Protein AF-A0A5C5RTX8-F1 (afdb_monomer)

Solvent-accessible surface area (backbone atoms only — not comparable to full-atom values): 9357 Å² total; per-residue (Å²): 132,85,82,75,72,60,68,62,77,68,44,56,87,36,46,50,74,58,59,85,90,40,69,16,38,43,72,57,57,58,46,99,83,45,34,22,40,48,79,54,96,94,40,83,42,51,39,46,54,53,35,40,35,77,77,74,41,83,79,58,89,80,53,42,78,43,65,76,74,75,50,56,32,36,37,34,57,84,41,47,43,80,40,45,62,64,53,52,53,49,50,32,54,76,67,66,68,56,86,79,74,72,54,55,53,66,64,19,88,86,50,87,56,45,69,69,54,51,52,49,53,45,54,44,42,74,72,67,48,50,54,71,58,52,14,60,77,65,75,45,53,51,66,57,44,52,32,49,71,69,43,75,41,61,71,90,112

Foldseek 3Di:
DDDFDDPCVVQVVQWQDDDLPDFTFRNDDADPVQWDWDDDPNDIDTNLLSLCCVPPNDQDPQKDKDACPPRRRGNRNSRIDIDHPVVVVVVCVVVVVDPPPPLAAPRPPPDLDHPVLLVVLLVVVVVVDDLVRSCVVSVHDSVVSVCSNVCVGPVVD

Secondary structure (DSSP, 8-state):
------HHHHHGGGEE---TTS--EE-S-B-TTS-BEEEETTEEEEHHHHHHHHHH-PPPTTEEEEESS--TTB--GGGEEEEEHHHHHHHHHHTT-S------GGG-TT----HHHHHHHHHHHHTT--HHHHHHHTT--HHHHHHHHTTSSSTT-

Nearest PDB structures (foldseek):
  1u3e-assembly1_M  TM=5.039E-01  e=2.905E-03  Okubovirus SPO1
  1mdm-assembly1_A  TM=8.038E-01  e=1.848E+00  Homo sapiens
  2r0q-assembly1_F  TM=5.962E-01  e=5.405E-01  Staphylococcus aureus
  1h0m-assembly2_D  TM=3.730E-01  e=3.515E-01  Agrobacterium tumefaciens
  4y13-assembly1_A  TM=5.529E-01  e=4.111E+00  Escherichia coli O157:H7

Mean predicted aligned error: 11.02 Å

Organism: NCBI:txid2592068

Radius of gyration: 25.48 Å; Cα contacts (8 Å, |Δi|>4): 195; chains: 1; bounding box: 49×40×65 Å

pLDDT: mean 90.64, std 10.25, range [41.47, 98.38]

Sequence (157 aa):
MGHTKPIDEQFWPKVAKGSESECWEWTASRRPTGYGQMRRLGKNLKAHRVSWEIHNGPIPDGFVVMHTCDNPPCVNPKHLRIGSQFDNLADMRAKARGVTTHHVGEMNPASKLTTPEVKDLRRRHEGGESIRALARSFSVDRKTVSDITRRNIWKSV

InterPro domains:
  IPR003615 HNH nuclease [PF13392] (46-88)
  IPR044925 His-Me finger superfamily [SSF54060] (21-128)
  IPR044930 Homing endonuclease, His-Me finger superfamily [G3DSA:3.90.75.10] (20-129)

Structure (mmCIF, N/CA/C/O backbone):
data_AF-A0A5C5RTX8-F1
#
_entry.id   AF-A0A5C5RTX8-F1
#
loop_
_atom_site.group_PDB
_atom_site.id
_atom_site.type_symbol
_atom_site.label_atom_id
_atom_site.label_alt_id
_atom_site.label_comp_id
_atom_site.label_asym_id
_atom_site.label_entity_id
_atom_site.label_seq_id
_atom_site.pdbx_PDB_ins_code
_atom_site.Cartn_x
_atom_site.Cartn_y
_atom_site.Cartn_z
_atom_site.occupancy
_atom_site.B_iso_or_equiv
_atom_site.auth_seq_id
_atom_site.auth_comp_id
_atom_site.auth_asym_id
_atom_site.auth_atom_id
_atom_site.pdbx_PDB_model_num
ATOM 1 N N . MET A 1 1 ? -16.802 -25.630 26.018 1.00 41.47 1 MET A N 1
ATOM 2 C CA . MET A 1 1 ? -17.003 -24.888 24.754 1.00 41.47 1 MET A CA 1
ATOM 3 C C . MET A 1 1 ? -16.504 -23.470 24.981 1.00 41.47 1 MET A C 1
ATOM 5 O O . MET A 1 1 ? -16.983 -22.819 25.896 1.00 41.47 1 MET A O 1
ATOM 9 N N . GLY A 1 2 ? -15.451 -23.039 24.284 1.00 53.25 2 GLY A N 1
ATOM 10 C CA . GLY A 1 2 ? -14.818 -21.745 24.556 1.00 53.25 2 GLY A CA 1
ATOM 11 C C . GLY A 1 2 ? -15.681 -20.595 24.048 1.00 53.25 2 GLY A C 1
ATOM 12 O O . GLY A 1 2 ? -15.753 -20.377 22.840 1.00 53.25 2 GLY A O 1
ATOM 13 N N . HIS A 1 3 ? -16.324 -19.859 24.954 1.00 62.88 3 HIS A N 1
ATOM 14 C CA . HIS A 1 3 ? -17.006 -18.610 24.625 1.00 62.88 3 HIS A CA 1
ATOM 15 C C . HIS A 1 3 ? -15.964 -17.597 24.135 1.00 62.88 3 HIS A C 1
ATOM 17 O O . HIS A 1 3 ? -15.246 -16.977 24.918 1.00 62.88 3 HIS A O 1
ATOM 23 N N . THR A 1 4 ? -15.822 -17.465 22.815 1.00 71.69 4 THR A N 1
ATOM 24 C CA . THR A 1 4 ? -15.005 -16.394 22.241 1.00 71.69 4 THR A CA 1
ATOM 25 C C . THR A 1 4 ? -15.741 -15.090 22.500 1.00 71.69 4 THR A C 1
ATOM 27 O O . THR A 1 4 ? -16.849 -14.920 21.997 1.00 71.69 4 THR A O 1
ATOM 30 N N . LYS A 1 5 ? -15.133 -14.183 23.273 1.00 80.31 5 LYS A N 1
ATOM 31 C CA . LYS A 1 5 ? -15.719 -12.868 23.556 1.00 80.31 5 LYS A CA 1
ATOM 32 C C . LYS A 1 5 ? -16.132 -12.149 22.261 1.00 80.31 5 LYS A C 1
ATOM 34 O O . LYS A 1 5 ? -15.439 -12.320 21.240 1.00 80.31 5 LYS A O 1
ATOM 39 N N . PRO A 1 6 ? -17.199 -11.338 22.293 1.00 90.25 6 PRO A N 1
ATOM 40 C CA . PRO A 1 6 ? -17.532 -10.403 21.225 1.00 90.25 6 PRO A CA 1
ATOM 41 C C . PRO A 1 6 ? -16.302 -9.617 20.734 1.00 90.25 6 PRO A C 1
ATOM 43 O O . PRO A 1 6 ? -15.327 -9.409 21.464 1.00 90.25 6 PRO A O 1
ATOM 46 N N . ILE A 1 7 ? -16.263 -9.295 19.438 1.00 91.19 7 ILE A N 1
ATOM 47 C CA . ILE A 1 7 ? -15.059 -8.718 18.815 1.00 91.19 7 ILE A CA 1
ATOM 48 C C . ILE A 1 7 ? -14.742 -7.321 19.360 1.00 91.19 7 ILE A C 1
ATOM 50 O O . ILE A 1 7 ? -13.576 -6.996 19.560 1.00 91.19 7 ILE A O 1
ATOM 54 N N . ASP A 1 8 ? -15.777 -6.545 19.646 1.00 91.50 8 ASP A N 1
ATOM 55 C CA . ASP A 1 8 ? -15.766 -5.236 20.287 1.00 91.50 8 ASP A CA 1
ATOM 56 C C . ASP A 1 8 ? -15.149 -5.290 21.691 1.00 91.50 8 ASP A C 1
ATOM 58 O O . ASP A 1 8 ? -14.237 -4.510 21.975 1.00 91.50 8 ASP A O 1
ATOM 62 N N . GLU A 1 9 ? -15.517 -6.273 22.520 1.00 93.56 9 GLU A N 1
ATOM 63 C CA . GLU A 1 9 ? -14.899 -6.481 23.842 1.00 93.56 9 GLU A CA 1
ATOM 64 C C . GLU A 1 9 ? -13.392 -6.772 23.759 1.00 93.56 9 GLU A C 1
ATOM 66 O O . GLU A 1 9 ? -12.629 -6.454 24.671 1.00 93.56 9 GLU A O 1
ATOM 71 N N . GLN A 1 10 ? -12.933 -7.382 22.663 1.00 92.62 10 GLN A N 1
ATOM 72 C CA . GLN A 1 10 ? -11.509 -7.635 22.425 1.00 92.62 10 GLN A CA 1
ATOM 73 C C . GLN A 1 10 ? -10.789 -6.458 21.756 1.00 92.62 10 GLN A C 1
ATOM 75 O O . GLN A 1 10 ? -9.550 -6.424 21.766 1.00 92.62 10 GLN A O 1
ATOM 80 N N . PHE A 1 11 ? -11.536 -5.564 21.109 1.00 96.56 11 PHE A N 1
ATOM 81 C CA . PHE A 1 11 ? -11.030 -4.473 20.284 1.00 96.56 11 PHE A CA 1
ATOM 82 C C . PHE A 1 11 ? -10.841 -3.202 21.108 1.00 96.56 11 PHE A C 1
ATOM 84 O O . PHE A 1 11 ? -9.730 -2.680 21.168 1.00 96.56 11 PHE A O 1
ATOM 91 N N . TRP A 1 12 ? -11.889 -2.742 21.793 1.00 96.62 12 TRP A N 1
ATOM 92 C CA . TRP A 1 12 ? -11.900 -1.446 22.473 1.00 96.62 12 TRP A CA 1
ATOM 93 C C . TRP A 1 12 ? -10.839 -1.246 23.559 1.00 96.62 12 TRP A C 1
ATOM 95 O O . TRP A 1 12 ? -10.290 -0.147 23.615 1.00 96.62 12 TRP A O 1
ATOM 105 N N . PRO A 1 13 ? -10.444 -2.265 24.347 1.00 96.94 13 PRO A N 1
ATOM 106 C CA . PRO A 1 13 ? -9.348 -2.118 25.309 1.00 96.94 13 PRO A CA 1
ATOM 107 C C . PRO A 1 13 ? -7.979 -1.806 24.680 1.00 96.94 13 PRO A C 1
ATOM 109 O O . PRO A 1 13 ? -7.035 -1.481 25.390 1.00 96.94 13 PRO A O 1
ATOM 112 N N . LYS A 1 14 ? -7.843 -1.941 23.354 1.00 97.38 14 LYS A N 1
ATOM 113 C CA . LYS A 1 14 ? -6.599 -1.721 22.594 1.00 97.38 14 LYS A CA 1
ATOM 114 C C . LYS A 1 14 ? -6.625 -0.416 21.796 1.00 97.38 14 LYS A C 1
ATOM 116 O O . LYS A 1 14 ? -5.824 -0.239 20.878 1.00 97.38 14 LYS A O 1
ATOM 121 N N . VAL A 1 15 ? -7.577 0.464 22.098 1.00 97.94 15 VAL A N 1
ATOM 122 C CA . VAL A 1 15 ? -7.777 1.732 21.399 1.00 97.94 15 VAL A CA 1
ATOM 123 C C . VAL A 1 15 ? -7.663 2.870 22.397 1.00 97.94 15 VAL A C 1
ATOM 125 O O . VAL A 1 15 ? -8.494 2.997 23.294 1.00 97.94 15 VAL A O 1
ATOM 128 N N . ALA A 1 16 ? -6.663 3.727 22.216 1.00 97.31 16 ALA A N 1
ATOM 129 C CA . ALA A 1 16 ? -6.616 5.014 22.893 1.00 97.31 16 ALA A CA 1
ATOM 130 C C . ALA A 1 16 ? -7.525 5.989 22.131 1.00 97.31 16 ALA A C 1
ATOM 132 O O . ALA A 1 16 ? -7.165 6.476 21.059 1.00 97.31 16 ALA A O 1
ATOM 133 N N . LYS A 1 17 ? -8.741 6.202 22.646 1.00 95.19 17 LYS A N 1
ATOM 134 C CA . LYS A 1 17 ? -9.723 7.116 22.047 1.00 95.19 17 LYS A CA 1
ATOM 135 C C . LYS A 1 17 ? -9.388 8.567 22.395 1.00 95.19 17 LYS A C 1
ATOM 137 O O . LYS A 1 17 ? -9.014 8.855 23.527 1.00 95.19 17 LYS A O 1
ATOM 142 N N . GLY A 1 18 ? -9.582 9.448 21.421 1.00 90.12 18 GLY A N 1
ATOM 143 C CA . GLY A 1 18 ? -9.619 10.900 21.595 1.00 90.12 18 GLY A CA 1
ATOM 144 C C . GLY A 1 18 ? -10.991 11.446 21.202 1.00 90.12 18 GLY A C 1
ATOM 145 O O . GLY A 1 18 ? -11.970 10.697 21.126 1.00 90.12 18 GLY A O 1
ATOM 146 N N . SER A 1 19 ? -11.054 12.737 20.895 1.00 93.81 19 SER A N 1
ATOM 147 C CA . SER A 1 19 ? -12.219 13.366 20.263 1.00 93.81 19 SER A CA 1
ATOM 148 C C . SER A 1 19 ? -12.522 12.779 18.873 1.00 93.81 19 SER A C 1
ATOM 150 O O . SER A 1 19 ? -11.741 12.007 18.309 1.00 93.81 19 SER A O 1
ATOM 152 N N . GLU A 1 20 ? -13.673 13.135 18.294 1.00 90.56 20 GLU A N 1
ATOM 153 C CA . GLU A 1 20 ? -14.079 12.642 16.967 1.00 90.56 20 GLU A CA 1
ATOM 154 C C . GLU A 1 20 ? -13.163 13.111 15.828 1.00 90.56 20 GLU A C 1
ATOM 156 O O . GLU A 1 20 ? -13.061 12.421 14.814 1.00 90.56 20 GLU A O 1
ATOM 161 N N . SER A 1 21 ? -12.491 14.252 15.999 1.00 92.75 21 SER A N 1
ATOM 162 C CA . SER A 1 21 ? -11.519 14.808 15.050 1.00 92.75 21 SER A CA 1
ATOM 163 C C . SER A 1 21 ? -10.095 14.289 15.255 1.00 92.75 21 SER A C 1
ATOM 165 O O . SER A 1 21 ? -9.212 14.561 14.444 1.00 92.75 21 SER A O 1
ATOM 167 N N . GLU A 1 22 ? -9.835 13.568 16.346 1.00 96.25 22 GLU A N 1
ATOM 168 C CA . GLU A 1 22 ? -8.509 13.048 16.669 1.00 96.25 22 GLU A CA 1
ATOM 169 C C . GLU A 1 22 ? -8.330 11.609 16.191 1.00 96.25 22 GLU A C 1
ATOM 171 O O . GLU A 1 22 ? -9.274 10.832 16.019 1.00 96.25 22 GLU A O 1
ATOM 176 N N . CYS A 1 23 ? -7.076 11.218 15.972 1.00 97.62 23 CYS A N 1
ATOM 177 C CA . CYS A 1 23 ? -6.778 9.822 15.704 1.00 97.62 23 CYS A CA 1
ATOM 178 C C . CYS A 1 23 ? -7.015 8.981 16.958 1.00 97.62 23 CYS A C 1
ATOM 180 O O . CYS A 1 23 ? -6.539 9.310 18.040 1.00 97.62 23 CYS A O 1
ATOM 182 N N . TRP A 1 24 ? -7.717 7.861 16.794 1.00 98.12 24 TRP A N 1
ATOM 183 C CA . TRP A 1 24 ? -7.819 6.853 17.843 1.00 98.12 24 TRP A CA 1
ATOM 184 C C . TRP A 1 24 ? -6.704 5.840 17.633 1.00 98.12 24 TRP A C 1
ATOM 186 O O . TRP A 1 24 ? -6.745 5.064 16.678 1.00 98.12 24 TRP A O 1
ATOM 196 N N . GLU A 1 25 ? -5.683 5.889 18.477 1.00 97.81 25 GLU A N 1
ATOM 197 C CA . GLU A 1 25 ? -4.457 5.115 18.306 1.00 97.81 25 GLU A CA 1
ATOM 198 C C . GLU A 1 25 ? -4.657 3.647 18.691 1.00 97.81 25 GLU A C 1
ATOM 200 O O . GLU A 1 25 ? -5.114 3.324 19.790 1.00 97.81 25 GLU A O 1
ATOM 205 N N . TRP A 1 26 ? -4.253 2.733 17.806 1.00 98.31 26 TRP A N 1
ATOM 206 C CA . TRP A 1 26 ? -4.161 1.314 18.133 1.00 98.31 26 TRP A CA 1
ATOM 207 C C . TRP A 1 26 ? -2.945 1.031 19.020 1.00 98.31 26 TRP A C 1
ATOM 209 O O . TRP A 1 26 ? -1.805 1.157 18.571 1.00 98.31 26 TRP A O 1
ATOM 219 N N . THR A 1 27 ? -3.158 0.594 20.259 1.00 97.75 27 THR A N 1
ATOM 220 C CA . THR A 1 27 ? -2.092 0.436 21.267 1.00 97.75 27 THR A CA 1
ATOM 221 C C . THR A 1 27 ? -1.517 -0.980 21.364 1.00 97.75 27 THR A C 1
ATOM 223 O O . THR A 1 27 ? -0.555 -1.202 22.093 1.00 97.75 27 THR A O 1
ATOM 226 N N . ALA A 1 28 ? -2.064 -1.947 20.620 1.00 96.38 28 ALA A N 1
ATOM 227 C CA . ALA A 1 28 ? -1.566 -3.326 20.596 1.00 96.38 28 ALA A CA 1
ATOM 228 C C . ALA A 1 28 ? -0.616 -3.591 19.408 1.00 96.38 28 ALA A C 1
ATOM 230 O O . ALA A 1 28 ? -0.022 -2.671 18.852 1.00 96.38 28 ALA A O 1
ATOM 231 N N . SER A 1 29 ? -0.451 -4.862 19.008 1.00 96.62 29 SER A N 1
ATOM 232 C CA . SER A 1 29 ? 0.484 -5.265 17.945 1.00 96.62 29 SER A CA 1
ATOM 233 C C . SER A 1 29 ? 0.269 -4.482 16.645 1.00 96.62 29 SER A C 1
ATOM 235 O O . SER A 1 29 ? -0.863 -4.319 16.177 1.00 96.62 29 SER A O 1
ATOM 237 N N . ARG A 1 30 ? 1.377 -4.046 16.042 1.00 97.38 30 ARG A N 1
ATOM 238 C CA . ARG A 1 30 ? 1.440 -3.332 14.762 1.00 97.38 30 ARG A CA 1
ATOM 239 C C . ARG A 1 30 ? 2.354 -4.089 13.797 1.00 97.38 30 ARG A C 1
ATOM 241 O O . ARG A 1 30 ? 3.252 -4.817 14.217 1.00 97.38 30 ARG A O 1
ATOM 248 N N . ARG A 1 31 ? 2.117 -3.938 12.496 1.00 94.31 31 ARG A N 1
ATOM 249 C CA . ARG A 1 31 ? 3.036 -4.411 11.448 1.00 94.31 31 ARG A CA 1
ATOM 250 C C . ARG A 1 31 ? 4.210 -3.439 11.282 1.00 94.31 31 ARG A C 1
ATOM 252 O O . ARG A 1 31 ? 4.054 -2.274 11.638 1.00 94.31 31 ARG A O 1
ATOM 259 N N . PRO A 1 32 ? 5.327 -3.854 10.650 1.00 93.88 32 PRO A N 1
ATOM 260 C CA . PRO A 1 32 ? 6.409 -2.931 10.284 1.00 93.88 32 PRO 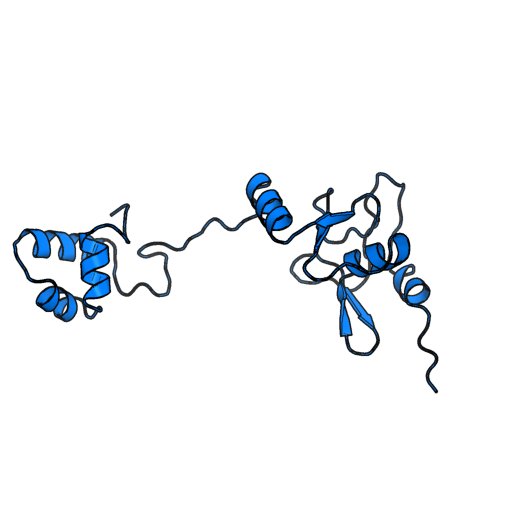A CA 1
ATOM 261 C C . PRO A 1 32 ? 5.937 -1.733 9.444 1.00 93.88 32 PRO A C 1
ATOM 263 O O . PRO A 1 32 ? 6.512 -0.658 9.510 1.00 93.88 32 PRO A O 1
ATOM 266 N N . THR A 1 33 ? 4.839 -1.896 8.700 1.00 89.94 33 THR A N 1
ATOM 267 C CA . THR A 1 33 ? 4.172 -0.833 7.932 1.00 89.94 33 THR A CA 1
ATOM 268 C C . THR A 1 33 ? 3.311 0.119 8.779 1.00 89.94 33 THR A C 1
ATOM 270 O O . THR A 1 33 ? 2.573 0.926 8.224 1.00 89.94 33 THR A O 1
ATOM 273 N N . GLY A 1 34 ? 3.323 0.002 10.110 1.00 94.69 34 GLY A N 1
ATOM 274 C CA . GLY A 1 34 ? 2.577 0.849 11.051 1.00 94.69 34 GLY A CA 1
ATOM 275 C C . GLY A 1 34 ? 1.130 0.417 11.320 1.00 94.69 34 GLY A C 1
ATOM 276 O O . GLY A 1 34 ? 0.569 0.771 12.353 1.00 94.69 34 GLY A O 1
ATOM 277 N N . TYR A 1 35 ? 0.517 -0.388 10.448 1.00 96.75 35 TYR A N 1
ATOM 278 C CA . TYR A 1 35 ? -0.879 -0.806 10.615 1.00 96.75 35 TYR A CA 1
ATOM 279 C C . TYR A 1 35 ? -1.096 -1.679 11.857 1.00 96.75 35 TYR A C 1
ATOM 281 O O . TYR A 1 35 ? -0.429 -2.705 12.031 1.00 96.75 35 TYR A O 1
ATOM 289 N N . GLY A 1 36 ? -2.099 -1.322 12.661 1.00 97.62 36 GLY A N 1
ATOM 290 C CA . GLY A 1 36 ? -2.560 -2.130 13.789 1.00 97.62 36 GLY A CA 1
ATOM 291 C C . GLY A 1 36 ? -3.138 -3.483 13.360 1.00 97.62 36 GLY A C 1
ATOM 292 O O . GLY A 1 36 ? -3.790 -3.602 12.315 1.00 97.62 36 GLY A O 1
ATOM 293 N N . GLN A 1 37 ? -2.917 -4.512 14.176 1.00 97.38 37 GLN A N 1
ATOM 294 C CA . GLN A 1 37 ? -3.435 -5.862 13.957 1.00 97.38 37 GLN A CA 1
ATOM 295 C C . GLN A 1 37 ? -3.865 -6.546 15.261 1.00 97.38 37 GLN A C 1
ATOM 297 O O . GLN A 1 37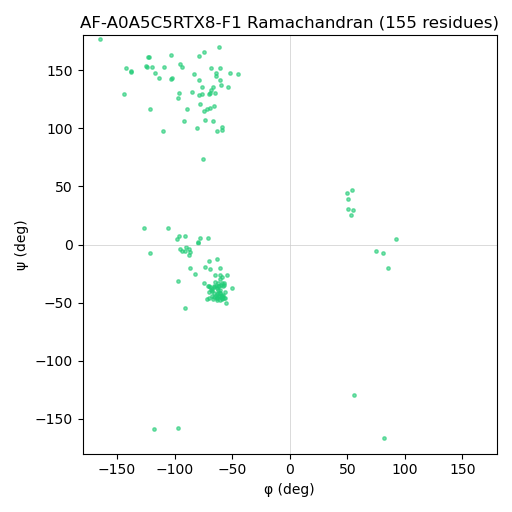 ? -3.317 -6.295 16.334 1.00 97.38 37 GLN A O 1
ATOM 302 N N . MET A 1 38 ? -4.829 -7.461 15.153 1.00 95.69 38 MET A N 1
ATOM 303 C CA . MET A 1 38 ? -5.260 -8.339 16.243 1.00 95.69 38 MET A CA 1
ATOM 304 C C . MET A 1 38 ? -5.486 -9.765 15.747 1.00 95.69 38 MET A C 1
ATOM 306 O O . MET A 1 38 ? -5.894 -9.970 14.606 1.00 95.69 38 MET A O 1
ATOM 310 N N . ARG A 1 39 ? -5.261 -10.756 16.612 1.00 94.12 39 ARG A N 1
ATOM 311 C CA . ARG A 1 39 ? -5.547 -12.162 16.306 1.00 94.12 39 ARG A CA 1
ATOM 312 C C . ARG A 1 39 ? -6.921 -12.548 16.849 1.00 94.12 39 ARG A C 1
ATOM 314 O O . ARG A 1 39 ? -7.191 -12.308 18.021 1.00 94.12 39 ARG A O 1
ATOM 321 N N . ARG A 1 40 ? -7.768 -13.170 16.028 1.00 89.88 40 ARG A N 1
ATOM 322 C CA . ARG A 1 40 ? -9.078 -13.711 16.430 1.00 89.88 40 ARG A CA 1
ATOM 323 C C . ARG A 1 40 ? -9.356 -15.000 15.664 1.00 89.88 40 ARG A C 1
ATOM 325 O O . ARG A 1 40 ? -9.206 -15.024 14.448 1.00 89.88 40 ARG A O 1
ATOM 332 N N . LEU A 1 41 ? -9.737 -16.068 16.373 1.00 89.56 41 LEU A N 1
ATOM 333 C CA . LEU A 1 41 ? -10.033 -17.389 15.787 1.00 89.56 41 LEU A CA 1
ATOM 334 C C . LEU A 1 41 ? -8.928 -17.886 14.826 1.00 89.56 41 LEU A C 1
ATOM 336 O O . LEU A 1 41 ? -9.196 -18.310 13.707 1.00 89.56 41 LEU A O 1
ATOM 340 N N . GLY A 1 42 ? -7.662 -17.740 15.233 1.00 90.00 42 GLY A N 1
ATOM 341 C CA . GLY A 1 42 ? -6.497 -18.134 14.426 1.00 90.00 42 GLY A CA 1
ATOM 342 C C . GLY A 1 42 ? -6.148 -17.201 13.257 1.00 90.00 42 GLY A C 1
ATOM 343 O O . GLY A 1 42 ? -5.102 -17.383 12.642 1.00 90.00 42 GLY A O 1
ATOM 344 N N . LYS A 1 43 ? -6.955 -16.172 12.967 1.00 92.12 43 LYS A N 1
ATOM 345 C CA . LYS A 1 43 ? -6.726 -15.224 11.865 1.00 92.12 43 LYS A CA 1
ATOM 346 C C . LYS A 1 43 ? -6.166 -13.896 12.371 1.00 92.12 43 LYS A C 1
ATOM 348 O O . LYS A 1 43 ? -6.568 -13.411 13.428 1.00 92.12 43 LYS A O 1
ATOM 353 N N . ASN A 1 44 ? -5.266 -13.288 11.598 1.00 94.38 44 ASN A N 1
ATOM 354 C CA . ASN A 1 44 ? -4.791 -11.923 11.832 1.00 94.38 44 ASN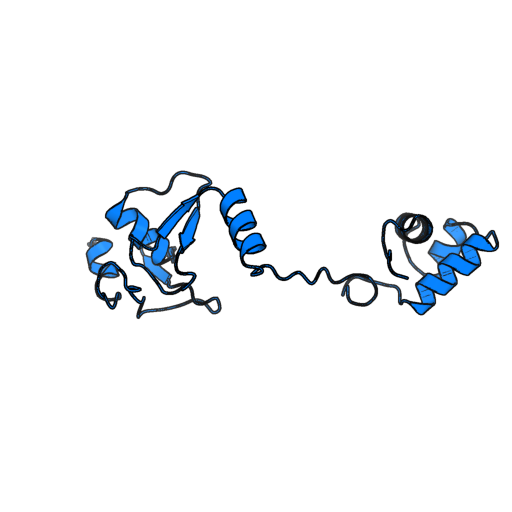 A CA 1
ATOM 355 C C . ASN A 1 44 ? -5.699 -10.927 11.102 1.00 94.38 44 ASN A C 1
ATOM 357 O O . ASN A 1 44 ? -5.766 -10.928 9.874 1.00 94.38 44 ASN A O 1
ATOM 361 N N . LEU A 1 45 ? -6.369 -10.070 11.863 1.00 95.62 45 LEU A N 1
ATOM 362 C CA . LEU A 1 45 ? -7.268 -9.029 11.378 1.00 95.62 45 LEU A CA 1
ATOM 363 C C . LEU A 1 45 ? -6.575 -7.665 11.450 1.00 95.62 45 LEU A C 1
ATOM 365 O O . LEU A 1 45 ? -5.837 -7.387 12.398 1.00 95.62 45 LEU A O 1
ATOM 369 N N . LYS A 1 46 ? -6.820 -6.799 10.460 1.00 97.12 46 LYS A N 1
ATOM 370 C CA . LYS A 1 46 ? -6.345 -5.406 10.473 1.00 97.12 46 LYS A CA 1
ATOM 371 C C . LYS A 1 46 ? -7.252 -4.568 11.372 1.00 97.12 46 LYS A C 1
ATOM 373 O O . LYS A 1 46 ? -8.464 -4.570 11.173 1.00 97.12 46 LYS A O 1
ATOM 378 N N . ALA A 1 47 ? -6.673 -3.819 12.306 1.00 97.94 47 ALA A N 1
ATOM 379 C CA . ALA A 1 47 ? -7.431 -3.092 13.324 1.00 97.94 47 ALA A CA 1
ATOM 380 C C . ALA A 1 47 ? -8.402 -2.056 12.725 1.00 97.94 47 ALA A C 1
ATOM 382 O O . ALA A 1 47 ? -9.558 -2.000 13.125 1.00 97.94 47 ALA A O 1
ATOM 383 N N . HIS A 1 48 ? -7.990 -1.305 11.698 1.00 97.75 48 HIS A N 1
ATOM 384 C CA . HIS A 1 48 ? -8.879 -0.345 11.031 1.00 97.75 48 HIS A CA 1
ATOM 385 C C . HIS A 1 48 ? -10.059 -1.017 10.307 1.00 97.75 48 HIS A C 1
ATOM 387 O O . HIS A 1 48 ? -11.146 -0.456 10.272 1.00 97.75 48 HIS A O 1
ATOM 393 N N . ARG A 1 49 ? -9.887 -2.235 9.767 1.00 97.69 49 ARG A N 1
ATOM 394 C CA . ARG A 1 49 ? -10.998 -2.989 9.152 1.00 97.69 49 ARG A CA 1
ATOM 395 C C . ARG A 1 49 ? -11.984 -3.473 10.207 1.00 97.69 49 ARG A C 1
ATOM 397 O O . ARG A 1 49 ? -13.180 -3.361 9.996 1.00 97.69 49 ARG A O 1
ATOM 404 N N . VAL A 1 50 ? -11.478 -3.940 11.350 1.00 97.31 50 VAL A N 1
ATOM 405 C CA . VAL A 1 50 ? -12.329 -4.304 12.492 1.00 97.31 50 VAL A CA 1
ATOM 406 C C . VAL A 1 50 ? -13.109 -3.085 12.984 1.00 97.31 50 VAL A C 1
ATOM 408 O O . VAL A 1 50 ? -14.311 -3.187 13.193 1.00 97.31 50 VAL A O 1
ATOM 411 N N . SER A 1 51 ? -12.460 -1.921 13.099 1.00 97.75 51 SER A N 1
ATOM 412 C CA . SER A 1 51 ? -13.161 -0.683 13.452 1.00 97.75 51 SER A CA 1
ATOM 413 C C . SER A 1 51 ? -14.256 -0.344 12.446 1.00 97.75 51 SER A C 1
ATOM 415 O O . SER A 1 51 ? -15.382 -0.069 12.847 1.00 97.75 51 SER A O 1
ATOM 417 N N . TRP A 1 52 ? -13.968 -0.423 11.144 1.00 97.94 52 TRP A N 1
ATOM 418 C CA . TRP A 1 52 ? -14.987 -0.212 10.119 1.00 97.94 52 TRP A CA 1
ATOM 419 C C . TRP A 1 52 ? -16.184 -1.148 10.310 1.00 97.94 52 TRP A C 1
ATOM 421 O O . TRP A 1 52 ? -17.314 -0.671 10.353 1.00 97.94 52 TRP A O 1
ATOM 431 N N . GLU A 1 53 ? -15.934 -2.449 10.473 1.00 96.81 53 GLU A N 1
ATOM 432 C CA . GLU A 1 53 ? -16.980 -3.468 10.595 1.00 96.81 53 GLU A CA 1
ATOM 433 C C . GLU A 1 53 ? -17.848 -3.301 11.844 1.00 96.81 53 GLU A C 1
ATOM 435 O O . GLU A 1 53 ? -19.056 -3.505 11.770 1.00 96.81 53 GLU A O 1
ATOM 440 N N . ILE A 1 54 ? -17.262 -2.867 12.964 1.00 95.94 54 ILE A N 1
ATOM 441 C CA . ILE A 1 54 ? -18.004 -2.582 14.200 1.00 95.94 54 ILE A CA 1
ATOM 442 C C . ILE A 1 54 ? -19.003 -1.427 14.009 1.00 95.94 54 ILE A C 1
ATOM 444 O O . ILE A 1 54 ? -20.094 -1.486 14.568 1.00 95.94 54 ILE A O 1
ATOM 448 N N . HIS A 1 55 ? -18.657 -0.387 13.238 1.00 96.00 55 HIS A N 1
ATOM 449 C CA . HIS A 1 55 ? -19.499 0.817 13.110 1.00 96.00 55 HIS A CA 1
ATOM 450 C C . HIS A 1 55 ? -20.400 0.821 11.875 1.00 96.00 55 HIS A C 1
ATOM 452 O O . HI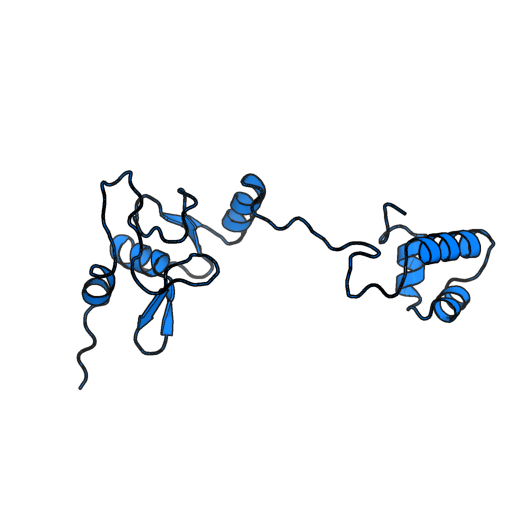S A 1 55 ? -21.472 1.415 11.910 1.00 96.00 55 HIS A O 1
ATOM 458 N N . ASN A 1 56 ? -19.958 0.204 10.779 1.00 95.56 56 ASN A N 1
ATOM 459 C CA . ASN A 1 56 ? -20.607 0.306 9.469 1.00 95.56 56 ASN A CA 1
ATOM 460 C C . ASN A 1 56 ? -21.049 -1.057 8.915 1.00 95.56 56 ASN A C 1
ATOM 462 O O . ASN A 1 56 ? -21.705 -1.107 7.878 1.00 95.56 56 ASN A O 1
ATOM 466 N N . GLY A 1 57 ? -20.684 -2.161 9.573 1.00 94.69 57 GLY A N 1
ATOM 467 C CA . GLY A 1 57 ? -20.966 -3.509 9.089 1.00 94.69 57 GLY A CA 1
ATOM 468 C C . GLY A 1 57 ? -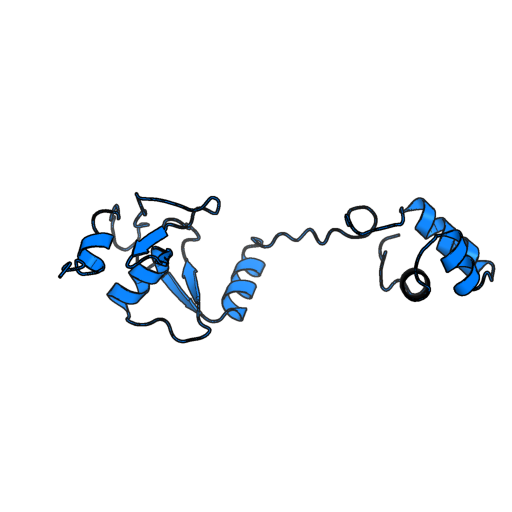19.960 -4.021 8.045 1.00 94.69 57 GLY A C 1
ATOM 469 O O . GLY A 1 57 ? -18.865 -3.471 7.893 1.00 94.69 57 GLY A O 1
ATOM 470 N N . PRO A 1 58 ? -20.285 -5.126 7.351 1.00 95.75 58 PRO A N 1
ATOM 471 C CA . PRO A 1 58 ? -19.326 -5.874 6.545 1.00 95.75 58 PRO A CA 1
ATOM 472 C C . PRO A 1 58 ? -18.711 -5.028 5.425 1.00 95.75 58 PRO A C 1
ATOM 474 O O . PRO A 1 58 ? -19.388 -4.242 4.765 1.00 95.75 58 PRO A O 1
ATOM 477 N N . ILE A 1 59 ? -17.415 -5.223 5.182 1.00 95.94 59 ILE A N 1
ATOM 478 C CA . ILE A 1 59 ? -16.724 -4.614 4.042 1.00 95.94 59 ILE A CA 1
ATOM 479 C C . ILE A 1 59 ? -17.095 -5.420 2.789 1.00 95.94 59 ILE A C 1
ATOM 481 O O . ILE A 1 59 ? -16.800 -6.617 2.771 1.00 95.94 59 ILE A O 1
ATOM 485 N N . PRO A 1 60 ? -17.695 -4.811 1.748 1.00 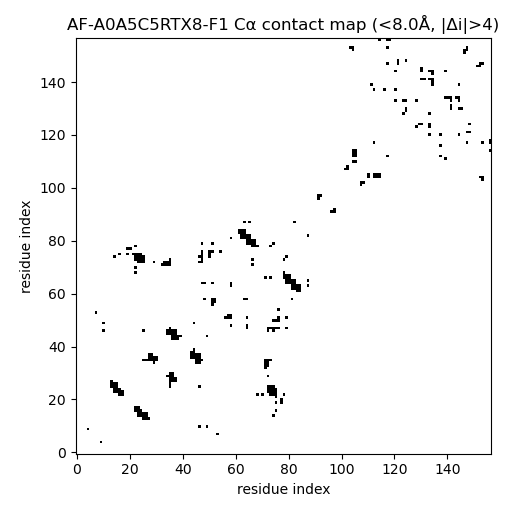94.69 60 PRO A N 1
ATOM 486 C CA . PRO A 1 60 ? -18.051 -5.525 0.528 1.00 94.69 60 PRO A CA 1
ATOM 487 C C . PRO A 1 60 ? -16.831 -6.136 -0.171 1.00 94.69 60 PRO A C 1
ATOM 489 O O . PRO A 1 60 ? -15.710 -5.616 -0.086 1.00 94.69 60 PRO A O 1
ATOM 492 N N 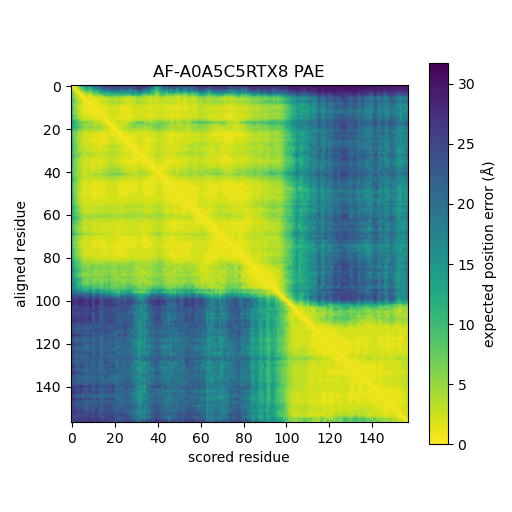. ASP A 1 61 ? -17.055 -7.224 -0.901 1.00 92.94 61 ASP A N 1
ATOM 493 C CA . ASP A 1 61 ? -15.994 -7.913 -1.631 1.00 92.94 61 ASP A CA 1
ATOM 494 C C . ASP A 1 61 ? -15.328 -6.992 -2.661 1.00 92.94 61 ASP A C 1
ATOM 496 O O . ASP A 1 61 ? -15.974 -6.213 -3.359 1.00 92.94 61 ASP A O 1
ATOM 500 N N . GLY A 1 62 ? -13.998 -7.058 -2.737 1.00 90.44 62 GLY A N 1
ATOM 501 C CA . GLY A 1 62 ? -13.196 -6.199 -3.616 1.00 90.44 62 GLY A CA 1
ATOM 502 C C . GLY A 1 62 ? -12.922 -4.787 -3.079 1.00 90.44 62 GLY A C 1
ATOM 503 O O . GLY A 1 62 ? -12.086 -4.085 -3.653 1.00 90.44 62 GLY A O 1
ATOM 504 N N . PHE A 1 63 ? -13.533 -4.384 -1.959 1.00 94.50 63 PHE A N 1
ATOM 505 C CA . PHE A 1 63 ? -13.303 -3.074 -1.350 1.00 94.50 63 PHE A CA 1
ATOM 506 C C . PHE A 1 63 ? -12.223 -3.088 -0.258 1.00 94.50 63 PHE A C 1
ATOM 508 O O . PHE A 1 63 ? -11.948 -4.079 0.437 1.00 94.50 63 PHE A O 1
ATOM 515 N N . VAL A 1 64 ? -11.592 -1.928 -0.096 1.00 95.25 64 VAL A N 1
ATOM 516 C CA . VAL A 1 64 ? -10.594 -1.650 0.936 1.00 95.25 64 VAL A CA 1
ATOM 517 C C . VAL A 1 64 ? -11.051 -0.520 1.842 1.00 95.25 64 VAL A C 1
ATOM 519 O O . VAL A 1 64 ? -11.799 0.361 1.433 1.00 95.25 64 VAL A O 1
ATOM 522 N N . VAL A 1 65 ? -10.567 -0.553 3.082 1.00 96.62 65 VAL A N 1
ATOM 523 C CA . VAL A 1 65 ? -10.721 0.543 4.039 1.00 96.62 65 VAL A CA 1
ATOM 524 C C . VAL A 1 65 ? -9.440 1.367 3.997 1.00 96.62 65 VAL A C 1
ATOM 526 O O . VAL A 1 65 ? -8.349 0.816 4.148 1.00 96.62 65 VAL A O 1
ATOM 529 N N . MET A 1 66 ? -9.587 2.665 3.768 1.00 95.38 66 MET A N 1
ATOM 530 C CA . MET A 1 66 ? -8.509 3.637 3.624 1.00 95.38 66 MET A CA 1
ATOM 531 C C . MET A 1 66 ? -8.587 4.683 4.728 1.00 95.38 66 MET A C 1
ATOM 533 O O . MET A 1 66 ? -9.677 5.067 5.152 1.00 95.38 66 MET A O 1
ATOM 537 N N . HIS A 1 67 ? -7.425 5.180 5.143 1.00 95.69 67 HIS A N 1
ATOM 538 C CA . HIS A 1 67 ? -7.311 6.295 6.075 1.00 95.69 67 HIS A CA 1
ATOM 539 C C . HIS A 1 67 ? -7.397 7.630 5.340 1.00 95.69 67 HIS A C 1
ATOM 541 O O . HIS A 1 67 ? -6.675 7.855 4.369 1.00 95.69 67 HIS A O 1
ATOM 547 N N . THR A 1 68 ? -8.233 8.540 5.831 1.00 94.69 68 THR A N 1
ATOM 548 C CA . THR A 1 68 ? -8.234 9.945 5.390 1.00 94.69 68 THR A CA 1
ATOM 549 C C . THR A 1 68 ? -7.163 10.771 6.104 1.00 94.69 68 THR A C 1
ATOM 551 O O . THR A 1 68 ? -6.675 11.740 5.537 1.00 94.69 68 THR A O 1
ATOM 554 N N . CYS A 1 69 ? -6.754 10.352 7.306 1.00 93.88 69 CYS A N 1
ATOM 555 C CA . CYS A 1 69 ? -5.750 11.012 8.148 1.00 93.88 69 CYS A CA 1
ATOM 556 C C . CYS A 1 69 ? -4.296 10.585 7.877 1.00 93.88 69 CYS A C 1
ATOM 558 O O . CYS A 1 69 ? -3.387 11.081 8.532 1.00 93.88 69 CYS A O 1
ATOM 560 N N . ASP A 1 70 ? -4.078 9.613 6.983 1.00 90.25 70 ASP A N 1
ATOM 561 C CA . ASP A 1 70 ? -2.759 9.049 6.653 1.00 90.25 70 ASP A CA 1
ATOM 562 C C . ASP A 1 70 ? -1.931 8.537 7.844 1.00 90.25 70 ASP A C 1
ATOM 564 O O . ASP A 1 70 ? -0.711 8.413 7.757 1.00 90.25 70 ASP A O 1
ATOM 568 N N . ASN A 1 71 ? -2.608 8.154 8.928 1.00 95.00 71 ASN A N 1
ATOM 569 C CA . ASN A 1 71 ? -2.009 7.610 10.139 1.00 95.00 71 ASN A CA 1
ATOM 570 C C . ASN A 1 71 ? -2.354 6.107 10.290 1.00 95.00 71 ASN A C 1
ATOM 572 O O . ASN A 1 71 ? -3.449 5.780 10.753 1.00 95.00 71 ASN A O 1
ATOM 576 N N . PRO A 1 72 ? -1.469 5.164 9.898 1.00 95.56 72 PRO A N 1
ATOM 577 C CA . PRO A 1 72 ? -1.785 3.727 9.832 1.00 95.56 72 PRO A CA 1
ATOM 578 C C . PRO A 1 72 ? -2.275 3.051 11.134 1.00 95.56 72 PRO A C 1
ATOM 580 O O . PRO A 1 72 ? -3.089 2.121 11.043 1.00 95.56 72 PRO A O 1
ATOM 583 N N . PRO A 1 73 ? -1.815 3.451 12.338 1.00 97.50 73 PRO A N 1
ATOM 584 C CA . PRO A 1 73 ? -2.362 2.981 13.611 1.00 97.50 73 PRO A CA 1
ATOM 585 C C . PRO A 1 73 ? -3.772 3.489 13.937 1.00 97.50 73 PRO A C 1
ATOM 587 O O . PRO A 1 73 ? -4.395 2.944 14.846 1.00 97.50 73 PRO A O 1
ATOM 590 N N . CYS A 1 74 ? -4.277 4.511 13.241 1.00 98.38 74 CYS A N 1
ATOM 591 C CA . CYS A 1 74 ? -5.572 5.104 13.543 1.00 98.38 74 CYS A CA 1
ATOM 592 C C . CYS A 1 74 ? -6.718 4.125 13.259 1.00 98.38 74 CYS A C 1
ATOM 594 O O . CYS A 1 74 ? -6.764 3.459 12.219 1.00 98.38 74 CYS A O 1
ATOM 596 N N . VAL A 1 75 ? -7.668 4.059 14.187 1.00 98.38 75 VAL A N 1
ATOM 597 C CA . VAL A 1 75 ? -8.888 3.258 14.072 1.00 98.38 75 VAL A CA 1
ATOM 598 C C . VAL A 1 75 ? -10.161 4.074 14.298 1.00 98.38 75 VAL A C 1
ATOM 600 O O . VAL A 1 75 ? -11.223 3.492 14.490 1.00 98.38 75 VAL A O 1
ATOM 603 N N . ASN A 1 76 ? -10.086 5.406 14.279 1.00 98.12 76 ASN A N 1
ATOM 604 C CA . ASN A 1 76 ? -11.275 6.252 14.384 1.00 98.12 76 ASN A CA 1
ATOM 605 C C . ASN A 1 76 ? -12.153 6.045 13.131 1.00 98.12 76 ASN A C 1
ATOM 607 O O . ASN A 1 76 ? -11.672 6.334 12.035 1.00 98.12 76 ASN A O 1
ATOM 611 N N . PRO A 1 77 ? -13.414 5.580 13.245 1.00 97.00 77 PRO A N 1
ATOM 612 C CA . PRO A 1 77 ? -14.283 5.343 12.089 1.00 97.00 77 PRO A CA 1
ATOM 613 C C . PRO A 1 77 ? -14.518 6.596 11.232 1.00 97.00 77 PRO A C 1
ATOM 615 O O . PRO A 1 77 ? -14.690 6.462 10.026 1.00 97.00 77 PRO A O 1
ATOM 618 N N . LYS A 1 78 ? -14.457 7.808 11.807 1.00 97.38 78 LYS A N 1
ATOM 619 C CA . LYS A 1 78 ? -14.552 9.078 11.062 1.00 97.38 78 LYS A CA 1
ATOM 620 C C . LYS A 1 78 ? -13.332 9.344 10.176 1.00 97.38 78 LYS A C 1
ATOM 622 O O . LYS A 1 78 ? -13.420 10.110 9.222 1.00 97.38 78 LYS A O 1
ATOM 627 N N . HIS A 1 79 ? -12.199 8.710 10.475 1.00 97.44 79 HIS A N 1
ATOM 628 C CA . HIS A 1 79 ? -10.967 8.796 9.688 1.00 97.44 79 HIS A CA 1
ATOM 629 C C . HIS A 1 79 ? -10.808 7.630 8.703 1.00 97.44 79 HIS A C 1
ATOM 631 O O . HIS A 1 79 ? -9.751 7.477 8.085 1.00 97.44 79 HIS A O 1
ATOM 637 N N . LEU A 1 80 ? -11.838 6.791 8.564 1.00 97.31 80 LEU A N 1
ATOM 638 C CA . LEU A 1 80 ? -11.855 5.645 7.669 1.00 97.31 80 LEU A CA 1
ATOM 639 C C . LEU A 1 80 ? -12.884 5.858 6.563 1.00 97.31 80 LEU A C 1
ATOM 641 O O . LEU A 1 80 ? -13.966 6.392 6.787 1.00 97.31 80 LEU A O 1
ATOM 645 N N . ARG A 1 81 ? -12.554 5.394 5.361 1.00 96.44 81 ARG A N 1
ATOM 646 C CA . ARG A 1 81 ? -13.475 5.346 4.221 1.00 96.44 81 ARG A CA 1
ATOM 647 C C . ARG A 1 81 ? -13.327 4.034 3.471 1.00 96.44 81 ARG A C 1
ATOM 649 O O . ARG A 1 81 ? -12.226 3.490 3.394 1.00 96.44 81 ARG A O 1
ATOM 656 N N . ILE A 1 82 ? -14.411 3.554 2.877 1.00 96.12 82 ILE A N 1
ATOM 657 C CA . ILE A 1 82 ? -14.358 2.469 1.899 1.00 96.12 82 ILE A CA 1
ATOM 658 C C . ILE A 1 82 ? -14.022 3.033 0.516 1.00 96.12 82 ILE A C 1
ATOM 660 O O . ILE A 1 82 ? -14.422 4.140 0.164 1.00 96.12 82 ILE A O 1
ATOM 664 N N . GLY A 1 83 ? -13.294 2.257 -0.277 1.00 93.19 83 GLY A N 1
ATOM 665 C CA . GLY A 1 83 ? -13.171 2.492 -1.709 1.00 93.19 83 GLY A CA 1
ATOM 666 C C . GLY A 1 83 ? -12.604 1.285 -2.434 1.00 93.19 83 GLY A C 1
ATOM 667 O O . GLY A 1 83 ? -12.280 0.258 -1.829 1.00 93.19 83 GLY A O 1
ATOM 668 N N . SER A 1 84 ? -12.525 1.398 -3.750 1.00 92.62 84 SER A N 1
ATOM 669 C CA . SER A 1 84 ? -11.957 0.364 -4.599 1.00 92.62 84 SER A CA 1
ATOM 670 C C . SER A 1 84 ? -10.428 0.335 -4.492 1.00 92.62 84 SER A C 1
ATOM 672 O O . SER A 1 84 ? -9.780 1.275 -4.022 1.00 92.62 84 SER A O 1
ATOM 674 N N . GLN A 1 85 ? -9.816 -0.743 -4.985 1.00 87.25 85 GLN A N 1
ATOM 675 C CA . GLN A 1 85 ? -8.360 -0.785 -5.166 1.00 87.25 85 GLN A CA 1
ATOM 676 C C . GLN A 1 85 ? -7.860 0.331 -6.092 1.00 87.25 85 GLN A C 1
ATOM 678 O O . GLN A 1 85 ? -6.765 0.854 -5.888 1.00 87.25 85 GLN A O 1
ATOM 683 N N . PHE A 1 86 ? -8.668 0.718 -7.083 1.00 86.94 86 PHE A N 1
ATOM 684 C CA . PHE A 1 86 ? -8.356 1.832 -7.971 1.00 86.94 86 PHE A CA 1
ATOM 685 C C . PHE A 1 86 ? -8.280 3.153 -7.195 1.00 86.94 86 PHE A C 1
ATOM 687 O O . PHE A 1 86 ? -7.288 3.868 -7.323 1.00 86.94 86 PHE A O 1
ATOM 694 N N . ASP A 1 87 ? -9.248 3.422 -6.314 1.00 87.44 87 ASP A N 1
ATOM 695 C CA . ASP A 1 87 ? -9.262 4.629 -5.475 1.00 87.44 87 ASP A CA 1
ATOM 696 C C . ASP A 1 87 ? -8.055 4.681 -4.534 1.00 87.44 87 ASP A C 1
ATOM 698 O O . ASP A 1 87 ? -7.456 5.737 -4.342 1.00 87.44 87 ASP A O 1
ATOM 702 N N . ASN A 1 88 ? -7.663 3.533 -3.975 1.00 86.75 88 ASN A N 1
ATOM 703 C CA . ASN A 1 88 ? -6.491 3.431 -3.108 1.00 86.75 88 ASN A CA 1
ATOM 704 C C . ASN A 1 88 ? -5.183 3.712 -3.863 1.00 86.75 88 ASN A C 1
ATOM 706 O O . ASN A 1 88 ? -4.308 4.414 -3.358 1.00 86.75 88 ASN A O 1
ATOM 710 N N . LEU A 1 89 ? -5.048 3.202 -5.091 1.00 84.56 89 LEU A N 1
ATOM 711 C CA . LEU A 1 89 ? -3.892 3.488 -5.941 1.00 84.56 89 LEU A CA 1
ATOM 712 C C . LEU A 1 89 ? -3.865 4.952 -6.397 1.00 84.56 89 LEU A C 1
ATOM 714 O O . LEU A 1 89 ? -2.789 5.551 -6.438 1.00 84.56 89 LEU A O 1
ATOM 718 N N . ALA A 1 90 ? -5.023 5.530 -6.719 1.00 83.06 90 ALA A N 1
ATOM 719 C CA . ALA A 1 90 ? -5.147 6.939 -7.071 1.00 83.06 90 ALA A CA 1
ATOM 720 C C . ALA A 1 90 ? -4.755 7.847 -5.892 1.00 83.06 90 ALA A C 1
ATOM 722 O O . ALA A 1 90 ? -3.942 8.749 -6.070 1.00 83.06 90 ALA A O 1
ATOM 723 N N . ASP A 1 91 ? -5.241 7.556 -4.681 1.00 82.56 91 ASP A N 1
ATOM 724 C CA . ASP A 1 91 ? -4.902 8.283 -3.449 1.00 82.56 91 ASP A CA 1
ATOM 725 C C . ASP A 1 91 ? -3.405 8.172 -3.115 1.00 82.56 91 ASP A C 1
ATOM 727 O O . ASP A 1 91 ? -2.738 9.173 -2.849 1.00 82.56 91 ASP A O 1
ATOM 731 N N . MET A 1 92 ? -2.834 6.967 -3.221 1.00 83.81 92 MET A N 1
ATOM 732 C CA . MET A 1 92 ? -1.398 6.744 -3.043 1.00 83.81 92 MET A CA 1
ATOM 733 C C . MET A 1 92 ? -0.563 7.579 -4.024 1.00 83.81 92 MET A C 1
ATOM 735 O O . MET A 1 92 ? 0.447 8.157 -3.618 1.00 83.81 92 MET A O 1
ATOM 739 N N . ARG A 1 93 ? -0.970 7.647 -5.301 1.00 80.56 93 ARG A N 1
ATOM 740 C CA . ARG A 1 93 ? -0.297 8.458 -6.329 1.00 80.56 93 ARG A CA 1
ATOM 741 C C . ARG A 1 93 ? -0.436 9.950 -6.051 1.00 80.56 93 ARG A C 1
ATOM 743 O O . ARG A 1 93 ? 0.571 10.646 -6.083 1.00 80.56 93 ARG A O 1
ATOM 750 N N . ALA A 1 94 ? -1.643 10.419 -5.734 1.00 77.31 94 ALA A N 1
ATOM 751 C CA . ALA A 1 94 ? -1.909 11.820 -5.413 1.00 77.31 94 ALA A CA 1
ATOM 752 C C . ALA A 1 94 ? -1.072 12.304 -4.219 1.00 77.31 94 ALA A C 1
ATOM 754 O O . ALA A 1 94 ? -0.587 13.430 -4.216 1.00 77.31 94 ALA A O 1
ATOM 755 N N . LYS A 1 95 ? -0.844 11.427 -3.237 1.00 79.31 95 LYS A N 1
ATOM 756 C CA . LYS A 1 95 ? -0.038 11.717 -2.044 1.00 79.31 95 LYS A CA 1
ATOM 757 C C . LYS A 1 95 ? 1.449 11.380 -2.194 1.00 79.31 95 LYS A C 1
ATOM 759 O O . LYS A 1 95 ? 2.167 11.393 -1.201 1.00 79.31 95 LYS A O 1
ATOM 764 N N . ALA A 1 96 ? 1.905 11.017 -3.396 1.00 76.38 96 ALA A N 1
ATOM 765 C CA . ALA A 1 96 ? 3.286 10.611 -3.677 1.00 76.38 96 ALA A CA 1
ATOM 766 C C . ALA A 1 96 ? 3.837 9.518 -2.729 1.00 76.38 96 ALA A C 1
ATOM 768 O O . ALA A 1 96 ? 5.035 9.442 -2.472 1.00 76.38 96 ALA A O 1
ATOM 769 N N . ARG A 1 97 ? 2.963 8.637 -2.218 1.00 74.38 97 ARG A N 1
ATOM 770 C CA . ARG A 1 97 ? 3.325 7.543 -1.292 1.00 74.38 97 ARG A CA 1
ATOM 771 C C . ARG A 1 97 ? 3.766 6.267 -2.006 1.00 74.38 97 ARG A C 1
ATOM 773 O O . ARG A 1 97 ? 4.156 5.295 -1.364 1.00 74.38 97 ARG A O 1
ATOM 780 N N . GLY A 1 98 ? 3.655 6.243 -3.330 1.00 66.50 98 GLY A N 1
ATOM 781 C CA . GLY A 1 98 ? 4.159 5.148 -4.144 1.00 66.50 98 GLY A CA 1
ATOM 782 C C . GLY A 1 98 ? 5.674 5.234 -4.267 1.00 66.50 98 GLY A C 1
ATOM 783 O O . GLY A 1 98 ? 6.214 6.299 -4.554 1.00 66.50 98 GLY A O 1
ATOM 784 N N . VAL A 1 99 ? 6.358 4.104 -4.109 1.00 58.03 99 VAL A N 1
ATOM 785 C CA . VAL A 1 99 ? 7.765 3.994 -4.496 1.00 58.03 99 VAL A CA 1
ATOM 786 C C . VAL A 1 99 ? 7.826 4.125 -6.020 1.00 58.03 99 VAL A C 1
ATOM 788 O O . VAL A 1 99 ? 7.413 3.225 -6.748 1.00 58.03 99 VAL A O 1
ATOM 791 N N . THR A 1 100 ? 8.297 5.270 -6.511 1.00 55.00 100 THR A N 1
ATOM 792 C CA . THR A 1 100 ? 8.479 5.552 -7.945 1.00 55.00 100 THR A CA 1
ATOM 793 C C . THR A 1 100 ? 9.748 4.927 -8.515 1.00 55.00 100 THR A C 1
ATOM 795 O O . THR A 1 100 ? 10.030 5.106 -9.701 1.00 55.00 100 THR A O 1
ATOM 798 N N . THR A 1 101 ? 10.515 4.173 -7.718 1.00 53.28 101 THR A N 1
ATOM 799 C CA . THR A 1 101 ? 11.730 3.506 -8.188 1.00 53.28 101 THR A CA 1
ATOM 800 C C . THR A 1 101 ? 11.364 2.279 -9.020 1.00 53.28 101 THR A C 1
ATOM 802 O O . THR A 1 101 ? 11.537 1.125 -8.629 1.00 53.28 101 THR A O 1
ATOM 805 N N . HIS A 1 102 ? 10.881 2.521 -10.238 1.00 59.50 102 HIS A N 1
ATOM 806 C CA . HIS A 1 102 ? 11.142 1.591 -11.319 1.00 59.50 102 HIS A CA 1
ATOM 807 C C . HIS A 1 102 ? 12.661 1.524 -11.445 1.00 59.50 102 HIS A C 1
ATOM 809 O O . HIS A 1 102 ? 13.291 2.419 -12.000 1.00 59.50 102 HIS A O 1
ATOM 815 N N . HIS A 1 103 ? 13.257 0.498 -10.851 1.00 66.75 103 HIS A N 1
ATOM 816 C CA . HIS A 1 103 ? 14.644 0.161 -11.087 1.00 66.75 103 HIS A CA 1
ATOM 817 C C . HIS A 1 103 ? 14.793 -0.100 -12.594 1.00 66.75 103 HIS A C 1
ATOM 819 O O . HIS A 1 103 ? 14.342 -1.123 -13.107 1.00 66.75 103 HIS A O 1
ATOM 825 N N . VAL A 1 104 ? 15.315 0.888 -13.318 1.00 72.44 104 VAL A N 1
ATOM 826 C CA . VAL A 1 104 ? 15.495 0.875 -14.774 1.00 72.44 104 VAL A CA 1
ATOM 827 C C . VAL A 1 104 ? 16.974 0.775 -15.107 1.00 72.44 104 VAL A C 1
ATOM 829 O O . VAL A 1 104 ? 17.823 1.224 -14.340 1.00 72.44 104 VAL A O 1
ATOM 832 N N . GLY A 1 105 ? 17.276 0.206 -16.272 1.00 81.25 105 GLY A N 1
ATOM 833 C CA . GLY A 1 105 ? 18.657 0.045 -16.716 1.00 81.25 105 GLY A CA 1
ATOM 834 C C . GLY A 1 105 ? 19.501 -0.711 -15.690 1.00 81.25 105 GLY A C 1
ATOM 835 O O . GLY A 1 105 ? 19.067 -1.748 -15.194 1.00 81.25 105 GLY A O 1
ATOM 836 N N . GLU A 1 106 ? 20.662 -0.155 -15.339 1.00 83.81 106 GLU A N 1
ATOM 837 C CA . GLU A 1 106 ? 21.609 -0.721 -14.363 1.00 83.81 106 GLU A CA 1
ATOM 838 C C . GLU A 1 106 ? 21.029 -0.879 -12.961 1.00 83.81 106 GLU A C 1
ATOM 840 O O . GLU A 1 106 ? 21.455 -1.753 -12.215 1.00 83.81 106 GLU A O 1
ATOM 845 N N . MET A 1 107 ? 20.031 -0.068 -12.602 1.00 77.62 107 MET A N 1
ATOM 846 C CA . MET A 1 107 ? 19.411 -0.153 -11.283 1.00 77.62 107 MET A CA 1
ATOM 847 C C . MET A 1 107 ? 18.516 -1.385 -11.144 1.00 77.62 107 MET A C 1
ATOM 849 O O . MET A 1 107 ? 18.192 -1.762 -10.021 1.00 77.62 107 MET A O 1
ATOM 853 N N . ASN A 1 108 ? 18.086 -1.997 -12.256 1.00 82.44 108 ASN A N 1
ATOM 854 C CA . ASN A 1 108 ? 17.285 -3.218 -12.242 1.00 82.44 108 ASN A CA 1
ATOM 855 C C . ASN A 1 108 ? 18.152 -4.417 -11.821 1.00 82.44 108 ASN A C 1
ATOM 857 O O . ASN A 1 108 ? 19.026 -4.800 -12.597 1.00 82.44 108 ASN A O 1
ATOM 861 N N . PRO A 1 109 ? 17.868 -5.088 -10.685 1.00 76.88 109 PRO A N 1
ATOM 862 C CA . PRO A 1 109 ? 18.635 -6.259 -10.247 1.00 76.88 109 PRO A CA 1
ATOM 863 C C . PRO A 1 109 ? 18.611 -7.430 -11.241 1.00 76.88 109 PRO A C 1
ATOM 865 O O . PRO A 1 109 ? 19.470 -8.302 -11.189 1.00 76.88 109 PRO A O 1
ATOM 868 N N . ALA A 1 110 ? 17.622 -7.466 -12.141 1.00 81.25 110 ALA A N 1
ATOM 869 C CA . ALA A 1 110 ? 17.526 -8.457 -13.210 1.00 81.25 110 ALA A CA 1
ATOM 870 C C . ALA A 1 110 ? 18.237 -8.029 -14.510 1.00 81.25 110 ALA A C 1
ATOM 872 O O . ALA A 1 110 ? 18.217 -8.778 -15.491 1.00 81.25 110 ALA A O 1
ATOM 873 N N . SER A 1 111 ? 18.823 -6.828 -14.563 1.00 88.25 111 SER A N 1
ATOM 874 C CA . SER A 1 111 ? 19.575 -6.381 -15.732 1.00 88.25 111 SER A CA 1
ATOM 875 C C . SER A 1 111 ? 20.864 -7.180 -15.873 1.00 88.25 111 SER A C 1
ATOM 877 O O . SER A 1 111 ? 21.649 -7.292 -14.938 1.00 88.25 111 SER A O 1
ATOM 879 N N . LYS A 1 112 ? 21.096 -7.700 -17.078 1.00 88.81 112 LYS A N 1
ATOM 880 C CA . LYS A 1 112 ? 22.353 -8.356 -17.463 1.00 88.81 112 LYS A CA 1
ATOM 881 C C . LYS A 1 112 ? 23.344 -7.409 -18.134 1.00 88.81 112 LYS A C 1
ATOM 883 O O . LYS A 1 112 ? 24.429 -7.846 -18.484 1.00 88.81 112 LYS A O 1
ATOM 888 N N . LEU A 1 113 ? 22.929 -6.169 -18.388 1.00 91.62 113 LEU A N 1
ATOM 889 C CA . LEU A 1 113 ? 23.700 -5.194 -19.146 1.00 91.62 113 LEU A CA 1
ATOM 890 C C . LEU A 1 113 ? 23.896 -3.918 -18.341 1.00 91.62 113 LEU A C 1
ATOM 892 O O . LEU A 1 113 ? 23.062 -3.552 -17.508 1.00 91.62 113 LEU A O 1
ATOM 896 N N . THR A 1 114 ? 24.984 -3.240 -18.665 1.00 92.75 114 THR A N 1
ATOM 897 C CA . THR A 1 114 ? 25.401 -1.938 -18.161 1.00 92.75 114 THR A CA 1
ATOM 898 C C . THR A 1 114 ? 25.136 -0.835 -19.188 1.00 92.75 114 THR A C 1
ATOM 900 O O . THR A 1 114 ? 24.929 -1.083 -20.378 1.00 92.75 114 THR A O 1
ATOM 903 N N . THR A 1 115 ? 25.148 0.417 -18.745 1.00 92.19 115 THR A N 1
ATOM 904 C CA . THR A 1 115 ? 25.010 1.602 -19.591 1.00 92.19 115 THR A CA 1
ATOM 905 C C . THR A 1 115 ? 26.082 1.624 -20.694 1.00 92.19 115 THR A C 1
ATOM 907 O O . THR A 1 115 ? 25.716 1.849 -21.853 1.00 92.19 115 THR A O 1
ATOM 910 N N . PRO A 1 116 ? 27.380 1.357 -20.416 1.00 94.69 116 PRO A N 1
ATOM 911 C CA . PRO A 1 116 ? 28.395 1.235 -21.463 1.00 94.69 116 PRO A CA 1
ATOM 912 C C . PRO A 1 116 ? 28.114 0.103 -22.457 1.00 94.69 116 PRO A C 1
ATOM 914 O O . PRO A 1 116 ? 28.238 0.322 -23.659 1.00 94.69 116 PRO A O 1
ATOM 917 N N . GLU A 1 117 ? 27.675 -1.071 -21.994 1.00 94.69 117 GLU A N 1
ATOM 918 C CA . GLU A 1 117 ? 27.342 -2.203 -22.872 1.00 94.69 117 GLU A CA 1
ATOM 919 C C . GLU A 1 117 ? 26.140 -1.905 -23.770 1.00 94.69 117 GLU A C 1
ATOM 921 O O . GLU A 1 117 ? 26.130 -2.278 -24.938 1.00 94.69 117 GLU A O 1
ATOM 926 N N . VAL A 1 118 ? 25.136 -1.182 -23.270 1.00 95.94 118 VAL A N 1
ATOM 927 C CA . VAL A 1 118 ? 23.983 -0.757 -24.076 1.00 95.94 118 VAL A CA 1
ATOM 928 C C . VAL A 1 118 ? 24.393 0.257 -25.146 1.00 95.94 118 VAL A C 1
ATOM 930 O O . VAL A 1 118 ? 23.929 0.162 -26.286 1.00 95.94 118 VAL A O 1
ATOM 933 N N . LYS A 1 119 ? 25.283 1.202 -24.814 1.00 95.62 119 LYS A N 1
ATOM 934 C CA . LYS A 1 119 ? 25.875 2.126 -25.797 1.00 95.62 119 LYS A CA 1
ATOM 935 C C . LYS A 1 119 ? 26.686 1.367 -26.847 1.00 95.62 119 LYS A C 1
ATOM 937 O O . LYS A 1 119 ? 26.572 1.666 -28.035 1.00 95.62 119 LYS A O 1
ATOM 942 N N . ASP A 1 120 ? 27.459 0.370 -26.423 1.00 96.88 120 ASP A N 1
ATOM 943 C CA . ASP A 1 120 ? 28.241 -0.486 -27.314 1.00 96.88 120 ASP A CA 1
ATOM 944 C C . ASP A 1 120 ? 27.355 -1.294 -28.267 1.00 96.88 120 ASP A C 1
ATOM 946 O O . ASP A 1 120 ? 27.545 -1.259 -29.483 1.00 96.88 120 ASP A O 1
ATOM 950 N N . LEU A 1 121 ? 26.319 -1.934 -27.724 1.00 97.00 121 LEU A N 1
ATOM 951 C CA . LEU A 1 121 ? 25.335 -2.707 -28.471 1.00 97.00 121 LEU A CA 1
ATOM 952 C C . LEU A 1 121 ? 24.650 -1.856 -29.544 1.00 97.00 121 LEU A C 1
ATOM 954 O O . LEU A 1 121 ? 24.539 -2.298 -30.688 1.00 97.00 121 LEU A O 1
ATOM 958 N N . ARG A 1 122 ? 24.217 -0.632 -29.210 1.00 96.94 122 ARG A N 1
ATOM 959 C CA . ARG A 1 122 ? 23.587 0.278 -30.183 1.00 96.94 122 ARG A CA 1
ATOM 960 C C . ARG A 1 122 ? 24.555 0.717 -31.272 1.00 96.94 122 ARG A C 1
ATOM 962 O O . ARG A 1 122 ? 24.197 0.621 -32.441 1.00 96.94 122 ARG A O 1
ATOM 969 N N . ARG A 1 123 ? 25.786 1.095 -30.910 1.00 97.12 123 ARG A N 1
ATOM 970 C CA . ARG A 1 123 ? 26.824 1.474 -31.879 1.00 97.12 123 ARG A CA 1
ATOM 971 C C . ARG A 1 123 ? 27.120 0.339 -32.864 1.00 97.12 123 ARG A C 1
ATOM 973 O O . ARG A 1 123 ? 27.198 0.568 -34.065 1.00 97.12 123 ARG A O 1
ATOM 980 N N . ARG A 1 124 ? 27.249 -0.898 -32.372 1.00 97.12 124 ARG A N 1
ATOM 981 C CA . ARG A 1 124 ? 27.492 -2.084 -33.213 1.00 97.12 124 ARG A CA 1
ATOM 982 C C . ARG A 1 124 ? 26.299 -2.422 -34.111 1.00 97.12 124 ARG A C 1
ATOM 984 O O . ARG A 1 124 ? 26.492 -2.771 -35.272 1.00 97.12 124 ARG A O 1
ATOM 991 N N . HIS A 1 125 ? 25.075 -2.269 -33.606 1.00 97.25 125 HIS A N 1
ATOM 992 C CA . HIS A 1 125 ? 23.859 -2.436 -34.407 1.00 97.25 125 HIS A CA 1
ATOM 993 C C . HIS A 1 125 ? 23.748 -1.388 -35.525 1.00 97.25 125 HIS A C 1
ATOM 995 O O . HIS A 1 125 ? 23.428 -1.732 -36.659 1.00 97.25 125 HIS A O 1
ATOM 1001 N N . GLU A 1 126 ? 24.029 -0.118 -35.224 1.00 95.19 126 GLU A N 1
ATOM 1002 C CA . GLU A 1 126 ? 24.084 0.967 -36.216 1.00 95.19 126 GLU A CA 1
ATOM 1003 C C . GLU A 1 126 ? 25.183 0.726 -37.262 1.00 95.19 126 GLU A C 1
ATOM 1005 O O . GLU A 1 126 ? 24.985 1.020 -38.437 1.00 95.19 126 GLU A O 1
ATOM 1010 N N . GLY A 1 127 ? 26.292 0.092 -36.866 1.00 94.62 127 GLY A N 1
ATOM 1011 C CA . GLY A 1 127 ? 27.338 -0.407 -37.765 1.00 94.62 127 GLY A CA 1
ATOM 1012 C C . GLY A 1 127 ? 26.949 -1.628 -38.614 1.00 94.62 127 GLY A C 1
ATOM 101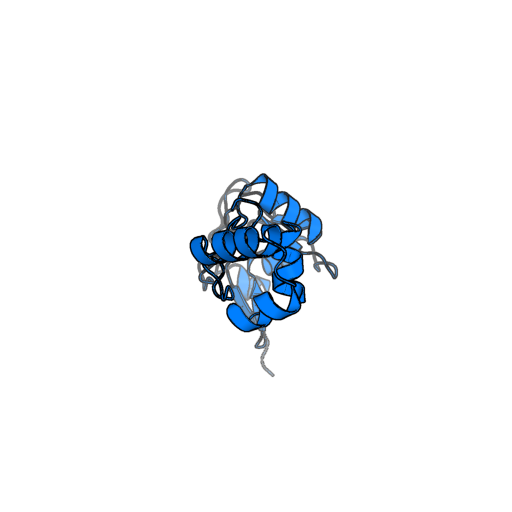3 O O . GLY A 1 127 ? 27.801 -2.172 -39.312 1.00 94.62 127 GLY A O 1
ATOM 1014 N N . GLY A 1 128 ? 25.689 -2.075 -38.563 1.00 94.56 128 GLY A N 1
ATOM 1015 C CA . GLY A 1 128 ? 25.154 -3.152 -39.400 1.00 94.56 128 GLY A CA 1
ATOM 1016 C C . GLY A 1 128 ? 25.233 -4.551 -38.787 1.00 94.56 128 GLY A C 1
ATOM 1017 O O . GLY A 1 128 ? 24.874 -5.532 -39.443 1.00 94.56 128 GLY A O 1
ATOM 1018 N N . GLU A 1 129 ? 25.672 -4.689 -37.533 1.00 96.62 129 GLU A N 1
ATOM 1019 C CA . GLU A 1 129 ? 25.714 -5.997 -36.889 1.00 96.62 129 GLU A CA 1
ATOM 1020 C C . GLU A 1 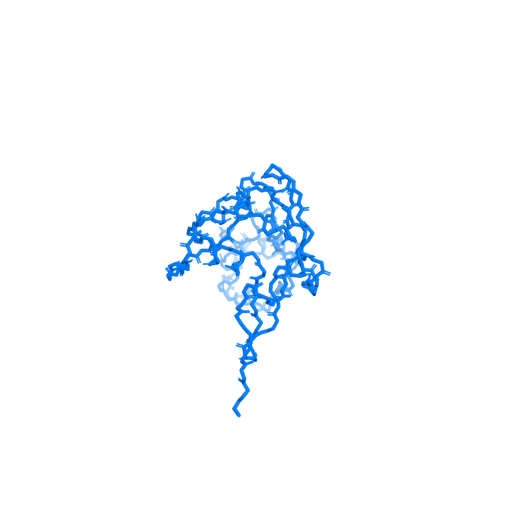129 ? 24.304 -6.524 -36.580 1.00 96.62 129 GLU A C 1
ATOM 1022 O O . GLU A 1 129 ? 23.468 -5.859 -35.964 1.00 96.62 129 GLU A O 1
ATOM 1027 N N . SER A 1 130 ? 24.030 -7.766 -36.989 1.00 97.12 130 SER A N 1
ATOM 1028 C CA . SER A 1 130 ? 22.702 -8.358 -36.811 1.00 97.12 130 SER A CA 1
ATOM 1029 C C . SER A 1 130 ? 22.319 -8.529 -35.334 1.00 97.12 130 SER A C 1
ATOM 1031 O O . SER A 1 130 ? 23.135 -8.921 -34.496 1.00 97.12 130 SER A O 1
ATOM 1033 N N . ILE A 1 131 ? 21.020 -8.401 -35.038 1.00 97.25 131 ILE A N 1
ATOM 1034 C CA . ILE A 1 131 ? 20.435 -8.684 -33.712 1.00 97.25 131 ILE A CA 1
ATOM 1035 C C . ILE A 1 131 ? 20.871 -10.058 -33.170 1.00 97.25 131 ILE A C 1
ATOM 1037 O O . ILE A 1 131 ? 21.107 -10.214 -31.974 1.00 97.25 131 ILE A O 1
ATOM 1041 N N . ARG A 1 132 ? 20.999 -11.072 -34.040 1.00 97.12 132 ARG A N 1
ATOM 1042 C CA . ARG A 1 132 ? 21.397 -12.435 -33.646 1.00 97.12 132 ARG A CA 1
ATOM 1043 C C . ARG A 1 132 ? 22.860 -12.505 -33.197 1.00 97.12 132 ARG A C 1
ATOM 1045 O O . ARG A 1 132 ? 23.169 -13.305 -32.319 1.00 97.12 132 ARG A O 1
ATOM 1052 N N . ALA A 1 133 ? 23.748 -11.737 -33.825 1.00 95.44 133 ALA A N 1
ATOM 1053 C CA . ALA A 1 133 ? 25.158 -11.678 -33.451 1.00 95.44 133 ALA A CA 1
ATOM 1054 C C . ALA A 1 133 ? 25.335 -10.927 -32.126 1.00 95.44 133 ALA A C 1
ATOM 1056 O O . ALA A 1 133 ? 25.917 -11.481 -31.196 1.00 95.44 133 ALA A O 1
ATOM 1057 N N . LEU A 1 134 ? 24.681 -9.771 -31.983 1.00 97.25 134 LEU A N 1
ATOM 1058 C CA . LEU A 1 134 ? 24.677 -8.985 -30.747 1.00 97.25 134 LEU A CA 1
ATOM 1059 C C . LEU A 1 134 ? 24.129 -9.776 -29.554 1.00 97.25 134 LEU A C 1
ATOM 1061 O O . LEU A 1 134 ? 24.740 -9.790 -28.492 1.00 97.25 134 LEU A O 1
ATOM 1065 N N . ALA A 1 135 ? 23.027 -10.509 -29.735 1.00 96.94 135 ALA A N 1
ATOM 1066 C CA . ALA A 1 135 ? 22.453 -11.350 -28.682 1.00 96.94 135 ALA A CA 1
ATOM 1067 C C . ALA A 1 135 ? 23.468 -12.366 -28.130 1.00 96.94 135 ALA A C 1
ATOM 1069 O O . ALA A 1 135 ? 23.564 -12.558 -26.920 1.00 96.94 135 ALA A O 1
ATOM 1070 N N . ARG A 1 136 ? 24.277 -12.970 -29.014 1.00 95.75 136 ARG A N 1
ATOM 1071 C CA . ARG A 1 136 ? 25.355 -13.879 -28.607 1.00 95.75 136 ARG A CA 1
ATOM 1072 C C . ARG A 1 136 ? 26.497 -13.138 -27.920 1.00 95.75 136 ARG A C 1
ATOM 1074 O O . ARG A 1 136 ? 26.937 -13.590 -26.873 1.00 95.75 136 ARG A O 1
ATOM 1081 N N . SER A 1 137 ? 26.956 -12.016 -28.479 1.00 95.00 137 SER A N 1
ATOM 1082 C CA . SER A 1 137 ? 28.066 -11.242 -27.906 1.00 95.00 137 SER A CA 1
ATOM 1083 C C . SER A 1 137 ? 27.770 -10.736 -26.496 1.00 95.00 137 SER A C 1
ATOM 1085 O O . SER A 1 137 ? 28.649 -10.773 -25.646 1.00 95.00 137 SER A O 1
ATOM 1087 N N . PHE A 1 138 ? 26.535 -10.307 -26.244 1.00 94.94 138 PHE A N 1
ATOM 1088 C CA . PHE A 1 138 ? 26.110 -9.754 -24.957 1.00 94.94 138 PHE A CA 1
ATOM 1089 C C . PHE A 1 138 ? 25.405 -10.780 -24.054 1.00 94.94 138 PHE A C 1
ATOM 1091 O O . PHE A 1 138 ? 24.912 -10.421 -22.992 1.00 94.94 138 PHE A O 1
ATOM 1098 N N . SER A 1 139 ? 25.330 -12.056 -24.458 1.00 94.69 139 SER A N 1
ATOM 1099 C CA . SER A 1 139 ? 24.667 -13.133 -23.698 1.00 94.69 139 SER A CA 1
ATOM 1100 C C . SER A 1 139 ? 23.232 -12.801 -23.243 1.00 94.69 139 SER A C 1
ATOM 1102 O O . SER A 1 139 ? 22.792 -13.156 -22.143 1.00 94.69 139 SER A O 1
ATOM 1104 N N . VAL A 1 140 ? 22.475 -12.126 -24.110 1.00 94.88 140 VAL A N 1
ATOM 1105 C CA . VAL A 1 140 ? 21.074 -11.736 -23.887 1.00 94.88 140 VAL A CA 1
ATOM 1106 C C . VAL A 1 140 ? 20.168 -12.300 -24.975 1.00 94.88 140 VAL A C 1
ATOM 1108 O O . VAL A 1 140 ? 20.622 -12.682 -26.052 1.00 94.88 140 VAL A O 1
ATOM 1111 N N . ASP A 1 141 ? 18.862 -12.354 -24.713 1.00 95.62 141 ASP A N 1
ATOM 1112 C CA . ASP A 1 141 ? 17.913 -12.812 -25.725 1.00 95.62 141 ASP A CA 1
ATOM 1113 C C . ASP A 1 141 ? 17.794 -11.812 -26.891 1.00 95.62 141 ASP A C 1
ATOM 1115 O O . ASP A 1 141 ? 17.942 -10.596 -26.732 1.00 95.62 141 ASP A O 1
ATOM 1119 N N . ARG A 1 142 ? 17.464 -12.320 -28.084 1.00 96.81 142 ARG A N 1
ATOM 1120 C CA . ARG A 1 142 ? 17.247 -11.495 -29.286 1.00 96.81 142 ARG A CA 1
ATOM 1121 C C . ARG A 1 142 ? 16.167 -10.434 -29.074 1.00 96.81 142 ARG A C 1
ATOM 1123 O O . ARG A 1 142 ? 16.289 -9.335 -29.614 1.00 96.81 142 ARG A O 1
ATOM 1130 N N . LYS A 1 143 ? 15.129 -10.737 -28.287 1.00 96.31 143 LYS A N 1
ATOM 1131 C CA . LYS A 1 143 ? 14.082 -9.784 -27.911 1.00 96.31 143 LYS A CA 1
ATOM 1132 C C . LYS A 1 143 ? 14.652 -8.629 -27.095 1.00 96.31 143 LYS A C 1
ATOM 1134 O O . LYS A 1 143 ? 14.320 -7.487 -27.389 1.00 96.31 143 LYS A O 1
ATOM 1139 N N . THR A 1 144 ? 15.552 -8.905 -26.148 1.00 93.81 144 THR A N 1
ATOM 1140 C CA . THR A 1 144 ? 16.226 -7.876 -25.342 1.00 93.81 144 THR A CA 1
ATOM 1141 C C . THR A 1 144 ? 17.032 -6.930 -26.223 1.00 93.81 144 THR A C 1
ATOM 1143 O O . THR A 1 144 ? 16.872 -5.717 -26.116 1.00 93.81 144 THR A O 1
ATOM 1146 N N . VAL A 1 145 ? 17.830 -7.468 -27.150 1.00 96.25 145 VAL A N 1
ATOM 1147 C CA . VAL A 1 145 ? 18.576 -6.653 -28.124 1.00 96.25 145 VAL A CA 1
ATOM 1148 C C . VAL A 1 145 ? 17.617 -5.806 -28.960 1.00 96.25 145 VAL A C 1
ATOM 1150 O O . VAL A 1 145 ? 17.813 -4.603 -29.091 1.00 96.25 145 VAL A O 1
ATOM 1153 N N . SER A 1 146 ? 16.542 -6.410 -29.474 1.00 97.19 146 SER A N 1
ATOM 1154 C CA . SER A 1 146 ? 15.548 -5.700 -30.278 1.00 97.19 146 SER A CA 1
ATOM 1155 C C . SER A 1 146 ? 14.822 -4.589 -29.512 1.00 97.19 146 SER A C 1
ATOM 1157 O O . SER A 1 146 ? 14.486 -3.569 -30.108 1.00 97.19 146 SER A O 1
ATOM 1159 N N . ASP A 1 147 ? 14.543 -4.774 -28.223 1.00 94.81 147 ASP A N 1
ATOM 1160 C CA . ASP A 1 147 ? 13.905 -3.752 -27.394 1.00 94.81 147 ASP A CA 1
ATOM 1161 C C . ASP A 1 147 ? 14.880 -2.623 -27.031 1.00 94.81 147 ASP A C 1
ATOM 1163 O O . ASP A 1 147 ? 14.461 -1.470 -26.936 1.00 94.81 147 ASP A O 1
ATOM 1167 N N . ILE A 1 148 ? 16.174 -2.927 -26.867 1.00 94.62 148 ILE A N 1
ATOM 1168 C CA . ILE A 1 148 ? 17.231 -1.929 -26.644 1.00 94.62 148 ILE A CA 1
ATOM 1169 C C . ILE A 1 148 ? 17.436 -1.057 -27.885 1.00 94.62 148 ILE A C 1
ATOM 1171 O O . ILE A 1 148 ? 17.535 0.169 -27.754 1.00 94.62 148 ILE A O 1
ATOM 1175 N N . THR A 1 149 ? 17.484 -1.660 -29.079 1.00 94.62 149 THR A N 1
ATOM 1176 C CA . THR A 1 149 ? 17.689 -0.929 -30.343 1.00 94.62 149 THR A CA 1
ATOM 1177 C C . THR A 1 149 ? 16.470 -0.090 -30.711 1.00 94.62 149 THR A C 1
ATOM 1179 O O . THR A 1 149 ? 16.622 1.043 -31.154 1.00 94.62 149 THR A O 1
ATOM 1182 N N . ARG A 1 150 ? 15.255 -0.580 -30.428 1.00 94.06 150 ARG A N 1
ATOM 1183 C CA . ARG A 1 150 ? 13.999 0.181 -30.587 1.00 94.06 150 ARG A CA 1
ATOM 1184 C C . ARG A 1 150 ? 13.708 1.163 -29.449 1.00 94.06 150 ARG A C 1
ATOM 1186 O O . ARG A 1 150 ? 12.666 1.806 -29.467 1.00 94.06 150 ARG A O 1
ATOM 1193 N N . ARG A 1 151 ? 14.595 1.274 -28.452 1.00 91.19 151 ARG A N 1
ATOM 1194 C CA . ARG A 1 151 ? 14.424 2.136 -27.266 1.00 91.19 151 ARG A CA 1
ATOM 1195 C C . ARG A 1 151 ? 13.122 1.872 -26.488 1.00 91.19 151 ARG A C 1
ATOM 1197 O O . ARG A 1 151 ? 12.596 2.759 -25.824 1.00 91.19 151 ARG A O 1
ATOM 1204 N N . ASN A 1 152 ? 12.613 0.641 -26.513 1.00 88.44 152 ASN A N 1
ATOM 1205 C CA . ASN A 1 152 ? 11.492 0.220 -25.664 1.00 88.44 152 ASN A CA 1
ATOM 1206 C C . ASN A 1 152 ? 11.929 0.110 -24.194 1.00 88.44 152 ASN A C 1
ATOM 1208 O O . ASN A 1 152 ? 11.177 0.447 -23.279 1.00 88.44 152 ASN A O 1
ATOM 1212 N N . ILE A 1 153 ? 13.175 -0.322 -23.991 1.00 87.12 153 ILE A N 1
ATOM 1213 C CA . ILE A 1 153 ? 13.888 -0.371 -22.711 1.00 87.12 153 ILE A CA 1
ATOM 1214 C C . ILE A 1 153 ? 15.187 0.438 -22.828 1.00 87.12 153 ILE A C 1
ATOM 1216 O O . ILE A 1 153 ? 15.630 0.731 -23.939 1.00 87.12 153 ILE A O 1
ATOM 1220 N N . TRP A 1 154 ? 15.786 0.827 -21.695 1.00 89.50 154 TRP A N 1
ATOM 1221 C CA . TRP A 1 154 ? 16.971 1.705 -21.667 1.00 89.50 154 TRP A CA 1
ATOM 1222 C C . TRP A 1 154 ? 16.763 3.023 -22.433 1.00 89.50 154 TRP A C 1
ATOM 1224 O O . TRP A 1 154 ? 17.581 3.428 -23.258 1.00 89.50 154 TRP A O 1
ATOM 1234 N N . LYS A 1 155 ? 15.620 3.676 -22.188 1.00 85.94 155 LYS A N 1
ATOM 1235 C CA . LYS A 1 155 ? 15.165 4.868 -22.927 1.00 85.94 155 LYS A CA 1
ATOM 1236 C C . LYS A 1 155 ? 16.112 6.065 -22.806 1.00 85.94 155 LYS A C 1
ATOM 1238 O O . LYS A 1 155 ? 16.247 6.815 -23.764 1.00 85.94 155 LYS A O 1
ATOM 1243 N N . SER A 1 156 ? 16.722 6.225 -21.632 1.00 79.38 156 SER A N 1
ATOM 1244 C CA . SER A 1 156 ? 17.565 7.365 -21.250 1.00 79.38 156 SER A CA 1
ATOM 1245 C C . SER A 1 156 ? 19.056 7.182 -21.547 1.00 79.38 156 SER A C 1
ATOM 1247 O O . SER A 1 156 ? 19.830 8.104 -21.312 1.00 79.38 156 SER A O 1
ATOM 1249 N N . VAL A 1 157 ? 19.459 5.996 -22.011 1.00 80.19 157 VAL A N 1
ATOM 1250 C CA . VAL A 1 157 ? 20.803 5.734 -22.560 1.00 80.19 157 VAL A CA 1
ATOM 1251 C C . VAL A 1 157 ? 20.788 6.043 -24.051 1.00 80.19 157 VAL A C 1
ATOM 1253 O O . VAL A 1 157 ? 21.856 6.230 -24.660 1.00 80.19 157 VAL A O 1
#